Protein AF-A0A2S9FI54-F1 (afdb_monomer)

Sequence (80 aa):
MSIDSGQKVLREVVLEQLTTGENHAYRMWLPPLADPTPVNELVARDYDRRPLRIGLGIMDEPRRHRQEVWGVDIATAAGN

Solvent-accessible surface area (backbone atoms only — not comparable to full-atom values): 5518 Å² total; per-residue (Å²): 136,83,80,68,91,78,74,77,54,68,71,57,57,51,47,64,74,67,58,61,98,63,86,84,68,83,61,67,72,71,83,78,89,82,69,85,76,53,70,70,58,48,60,72,62,36,86,82,71,47,90,55,46,47,74,77,49,76,43,78,38,74,95,73,44,45,72,44,65,35,60,49,73,51,72,80,72,78,81,132

Secondary structure (DSSP, 8-state):
----TT---HHHHHHHHH--SS--S--SSPPP--SPPPHHHHHHH-TT--TTEEEEEEEEEGGGTEEEEEEEE-TT-S--

pLDDT: mean 86.74, std 13.49, range [37.03, 97.0]

Foldseek 3Di:
DDDPPPDDDPVVVVCVVPDDPDDPDDQLDDDDPPDWDDQVVLVVQPPVDDPQKDFDGWDDDNVVSDIGGDTDRCPPVPDD

Mean predicted aligned error: 8.39 Å

Structure (mmCIF, N/CA/C/O backbone):
data_AF-A0A2S9FI54-F1
#
_entry.id   AF-A0A2S9FI54-F1
#
loop_
_atom_site.group_PDB
_atom_site.id
_atom_site.type_symbol
_atom_site.label_atom_id
_atom_site.label_alt_id
_atom_site.label_comp_id
_atom_site.label_asym_id
_atom_site.label_entity_id
_atom_site.label_seq_id
_atom_site.pdbx_PDB_ins_code
_atom_site.Cartn_x
_atom_site.Cartn_y
_atom_site.Cartn_z
_atom_site.occupancy
_atom_site.B_iso_or_equiv
_atom_site.auth_seq_id
_atom_site.auth_comp_id
_atom_site.auth_asym_id
_atom_site.auth_atom_id
_atom_site.pdbx_PDB_model_num
ATOM 1 N N . MET A 1 1 ? -0.718 -0.147 45.754 1.00 37.03 1 MET A N 1
ATOM 2 C CA . MET A 1 1 ? -2.078 -0.312 45.204 1.00 37.03 1 MET A CA 1
ATOM 3 C C . MET A 1 1 ? -1.952 -1.313 44.067 1.00 37.03 1 MET A C 1
ATOM 5 O O . MET A 1 1 ? -1.411 -0.966 43.028 1.00 37.03 1 MET A O 1
ATOM 9 N N . SER A 1 2 ? -2.245 -2.585 44.347 1.00 47.25 2 SER A N 1
ATOM 10 C CA . SER A 1 2 ? -2.085 -3.682 43.384 1.00 47.25 2 SER A CA 1
ATOM 11 C C . SER A 1 2 ? -3.300 -3.684 42.468 1.00 47.25 2 SER A C 1
ATOM 13 O O . SER A 1 2 ? -4.422 -3.707 42.966 1.00 47.25 2 SER A O 1
ATOM 15 N N . ILE A 1 3 ? -3.083 -3.595 41.160 1.00 55.47 3 ILE A N 1
ATOM 16 C CA . ILE A 1 3 ? -4.159 -3.644 40.171 1.00 55.47 3 ILE A CA 1
ATOM 17 C C . ILE A 1 3 ? -4.567 -5.116 40.069 1.00 55.47 3 ILE A C 1
ATOM 19 O O . ILE A 1 3 ? -3.754 -5.950 39.676 1.00 55.47 3 ILE A O 1
ATOM 23 N N . ASP A 1 4 ? -5.775 -5.442 40.522 1.00 59.22 4 ASP A N 1
ATOM 24 C CA . ASP A 1 4 ? -6.359 -6.772 40.371 1.00 59.22 4 ASP A CA 1
ATOM 25 C C . ASP A 1 4 ? -6.506 -7.086 38.876 1.00 59.22 4 ASP A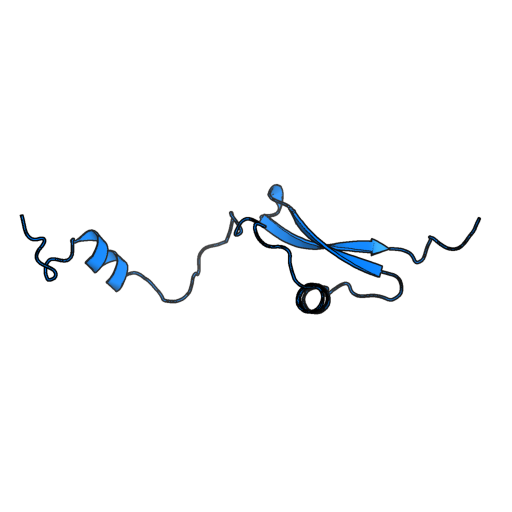 C 1
ATOM 27 O O . ASP A 1 4 ? -7.165 -6.359 38.133 1.00 59.22 4 ASP A O 1
ATOM 31 N N . SER A 1 5 ? -5.857 -8.156 38.421 1.00 62.81 5 SER A N 1
ATOM 32 C CA . SER A 1 5 ? -5.822 -8.572 37.016 1.00 62.81 5 SER A CA 1
ATOM 33 C C . SER A 1 5 ? -7.149 -9.162 36.517 1.00 62.81 5 SER A C 1
ATOM 35 O O . SER A 1 5 ? -7.251 -9.510 35.342 1.00 62.81 5 SER A O 1
ATOM 37 N N . GLY A 1 6 ? -8.155 -9.310 37.389 1.00 63.59 6 GLY A N 1
ATOM 38 C CA . GLY A 1 6 ? -9.455 -9.902 37.058 1.00 63.59 6 GLY A CA 1
ATOM 39 C C . GLY A 1 6 ? -10.541 -8.917 36.617 1.00 63.59 6 GLY A C 1
ATOM 40 O O . GLY A 1 6 ? -11.525 -9.332 36.001 1.00 63.59 6 GLY A O 1
ATOM 41 N N . GLN A 1 7 ? -10.402 -7.620 36.905 1.00 77.00 7 GLN A N 1
ATOM 42 C CA . GLN A 1 7 ? -11.496 -6.667 36.715 1.00 77.00 7 GLN A CA 1
ATOM 43 C C . GLN A 1 7 ? -11.406 -5.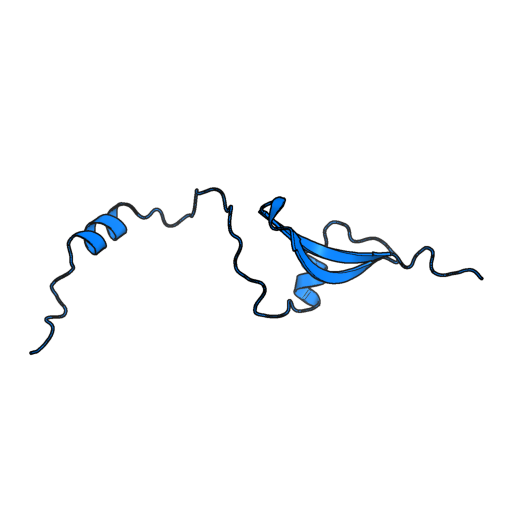964 35.348 1.00 77.00 7 GLN A C 1
ATOM 45 O O . GLN A 1 7 ? -10.819 -4.893 35.215 1.00 77.00 7 GLN A O 1
ATOM 50 N N . LYS A 1 8 ? -12.008 -6.569 34.314 1.00 83.56 8 LYS A N 1
ATOM 51 C CA . LYS A 1 8 ? -12.172 -5.926 32.996 1.00 83.56 8 LYS A CA 1
ATOM 52 C C . LYS A 1 8 ? -13.146 -4.750 33.100 1.00 83.56 8 LYS A C 1
ATOM 54 O O . LYS A 1 8 ? -14.242 -4.880 33.647 1.00 83.56 8 LYS A O 1
ATOM 59 N N . VAL A 1 9 ? -12.782 -3.604 32.533 1.00 93.44 9 VAL A N 1
ATOM 60 C CA . VAL A 1 9 ? -13.705 -2.463 32.419 1.00 93.44 9 VAL A CA 1
ATOM 61 C C . VAL A 1 9 ? -14.799 -2.770 31.394 1.00 93.44 9 VAL A C 1
ATOM 63 O O . VAL A 1 9 ? -14.537 -3.396 30.370 1.00 93.44 9 VAL A O 1
ATOM 66 N N . LEU A 1 10 ? -16.024 -2.280 31.631 1.00 92.25 10 LEU A N 1
ATOM 67 C CA . LEU A 1 10 ? -17.196 -2.545 30.777 1.00 92.25 10 LEU A CA 1
ATOM 68 C C . LEU A 1 10 ? -16.916 -2.310 29.283 1.00 92.25 10 LEU A C 1
ATOM 70 O O . LEU A 1 10 ? -17.341 -3.100 28.446 1.00 92.25 10 LEU A O 1
ATOM 74 N N . ARG A 1 11 ? -16.146 -1.264 28.950 1.00 92.69 11 ARG A N 1
ATOM 75 C CA . ARG A 1 11 ? -15.743 -0.950 27.570 1.00 92.69 11 ARG A CA 1
ATOM 76 C C . ARG A 1 11 ? -15.012 -2.110 26.880 1.00 92.69 11 ARG A C 1
ATOM 78 O O . ARG A 1 11 ? -15.234 -2.341 25.702 1.00 92.69 11 ARG A O 1
ATOM 85 N N . GLU A 1 12 ? -14.147 -2.825 27.598 1.00 92.25 12 GLU A N 1
ATOM 86 C CA . GLU A 1 12 ? -13.327 -3.908 27.044 1.00 92.25 12 GLU A CA 1
ATOM 87 C C . GLU A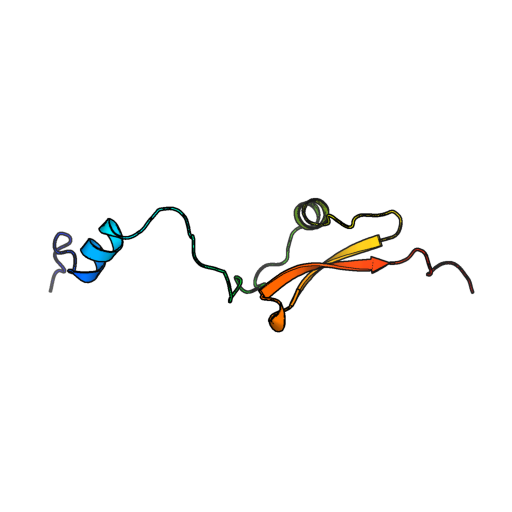 1 12 ? -14.192 -5.135 26.786 1.00 92.25 12 GLU A C 1
ATOM 89 O O . GLU A 1 12 ? -14.109 -5.719 25.713 1.00 92.25 12 GLU A O 1
ATOM 94 N N . VAL A 1 13 ? -15.091 -5.454 27.723 1.00 93.19 13 VAL A N 1
ATOM 95 C CA . VAL A 1 13 ? -16.057 -6.551 27.572 1.00 93.19 13 VAL A CA 1
ATOM 96 C C . VAL A 1 13 ? -16.989 -6.303 26.386 1.00 93.19 13 VAL A C 1
ATOM 98 O O . VAL A 1 13 ? -17.219 -7.199 25.579 1.00 93.19 13 VAL A O 1
ATOM 101 N N . VAL A 1 14 ? -17.506 -5.080 26.248 1.00 93.81 14 VAL A N 1
ATOM 102 C CA . VAL A 1 14 ? -18.392 -4.716 25.134 1.00 93.81 14 VAL A CA 1
ATOM 103 C C . VAL A 1 14 ? -17.646 -4.762 23.798 1.00 93.81 14 VAL A C 1
ATOM 105 O O . VAL A 1 14 ? -18.172 -5.308 22.831 1.00 93.81 14 VAL A O 1
ATOM 108 N N . LEU A 1 15 ? -16.416 -4.239 23.729 1.00 91.81 15 LEU A N 1
ATOM 109 C CA . LEU A 1 15 ? -15.603 -4.313 22.512 1.00 91.81 15 LEU A CA 1
ATOM 110 C C . LEU A 1 15 ? -15.282 -5.762 22.132 1.00 91.81 15 LEU A C 1
ATOM 112 O O . LEU A 1 15 ? -15.385 -6.103 20.960 1.00 91.81 15 LEU A O 1
ATOM 116 N N . GLU A 1 16 ? -14.952 -6.625 23.092 1.00 90.88 16 GLU A N 1
ATOM 117 C CA . GLU A 1 16 ? -14.683 -8.049 22.855 1.00 90.88 16 GLU A CA 1
ATOM 118 C C . GLU A 1 16 ? -15.902 -8.776 22.264 1.00 90.88 16 GLU A C 1
ATOM 120 O O . GLU A 1 16 ? -15.753 -9.584 21.354 1.00 90.88 16 GLU A O 1
ATOM 125 N N . GLN A 1 17 ? -17.113 -8.444 22.720 1.00 91.75 17 GLN A N 1
ATOM 126 C CA . GLN A 1 17 ? -18.353 -9.039 22.208 1.00 91.75 17 GLN A CA 1
ATOM 127 C C . GLN A 1 17 ? -18.763 -8.513 20.826 1.00 91.75 17 GLN A C 1
ATOM 129 O O . GLN A 1 17 ? -19.370 -9.247 20.050 1.00 91.75 17 GLN A O 1
ATOM 134 N N . LEU A 1 18 ? -18.476 -7.241 20.531 1.00 90.81 18 LEU A N 1
ATOM 135 C CA . LEU A 1 18 ? -18.891 -6.586 19.285 1.00 90.81 18 LEU A CA 1
ATOM 136 C C . LEU A 1 18 ? -17.838 -6.654 18.173 1.00 90.81 18 LEU A C 1
ATOM 138 O O . LEU A 1 18 ? -18.170 -6.420 17.011 1.00 90.81 18 LEU A O 1
ATOM 142 N N . THR A 1 19 ? -16.576 -6.937 18.501 1.00 88.50 19 THR A N 1
ATOM 143 C CA . THR A 1 19 ? -15.510 -7.017 17.500 1.00 88.50 19 THR A CA 1
ATOM 144 C C . THR A 1 19 ? -15.726 -8.240 16.622 1.00 88.50 19 THR A C 1
ATOM 146 O O . THR A 1 19 ? -15.594 -9.381 17.056 1.00 88.50 19 THR A O 1
ATOM 149 N N . THR A 1 20 ? -15.999 -8.005 15.346 1.00 79.69 20 THR A N 1
ATOM 150 C CA . THR A 1 20 ? -15.874 -9.032 14.318 1.00 79.69 20 THR A CA 1
ATOM 151 C C . THR A 1 20 ? -14.402 -9.118 13.926 1.00 79.69 20 THR A C 1
ATOM 153 O O . THR A 1 20 ? -13.792 -8.088 13.651 1.00 79.69 20 THR A O 1
ATOM 156 N N . GLY A 1 21 ? -13.809 -10.314 13.885 1.00 79.88 21 GLY A N 1
ATOM 157 C CA . GLY A 1 21 ? -12.384 -10.498 13.549 1.00 79.88 21 GLY A CA 1
ATOM 158 C C . GLY A 1 21 ? -11.957 -9.945 12.178 1.00 79.88 21 GLY A C 1
ATOM 159 O O . GLY A 1 21 ? -10.766 -9.853 11.893 1.00 79.88 21 GLY A O 1
ATOM 160 N N . GLU A 1 22 ? -12.915 -9.538 11.345 1.00 82.12 22 GLU A N 1
ATOM 161 C CA . GLU A 1 22 ? -12.691 -8.894 10.058 1.00 82.12 22 GLU A CA 1
ATOM 162 C C . GLU A 1 22 ? -13.083 -7.414 10.088 1.00 82.12 22 GLU A C 1
ATOM 164 O O . GLU A 1 22 ? -14.137 -7.017 10.601 1.00 82.12 22 GLU A O 1
ATOM 169 N N . ASN A 1 23 ? -12.236 -6.588 9.473 1.00 76.94 23 ASN A N 1
ATOM 170 C CA . ASN A 1 23 ? -12.485 -5.164 9.318 1.00 76.94 23 ASN A CA 1
ATOM 171 C C . ASN A 1 23 ? -13.354 -4.912 8.076 1.00 76.94 23 ASN A C 1
ATOM 173 O O . ASN A 1 23 ? -12.851 -4.892 6.954 1.00 76.94 23 ASN A O 1
ATOM 177 N N . HIS A 1 24 ? -14.647 -4.699 8.306 1.00 81.31 24 HIS A N 1
ATOM 178 C CA . HIS A 1 24 ? -15.640 -4.398 7.271 1.00 81.31 24 HIS A CA 1
ATOM 179 C C . HIS A 1 24 ? -15.735 -2.901 6.933 1.00 81.31 24 HIS A C 1
ATOM 181 O O . HIS A 1 24 ? -16.468 -2.514 6.022 1.00 81.31 24 HIS A O 1
ATOM 187 N N . ALA A 1 25 ? -15.037 -2.035 7.673 1.00 88.69 25 ALA A N 1
ATOM 188 C CA . ALA A 1 25 ? -15.115 -0.599 7.461 1.00 88.69 25 ALA A CA 1
ATOM 189 C C . ALA A 1 25 ? -14.306 -0.177 6.227 1.00 88.69 25 ALA A C 1
ATOM 191 O O . ALA A 1 25 ? -13.184 -0.637 5.996 1.00 88.69 25 ALA A O 1
ATOM 192 N N . TYR A 1 26 ? -14.859 0.759 5.453 1.00 92.25 26 TYR A N 1
ATOM 193 C CA . TYR A 1 26 ? -14.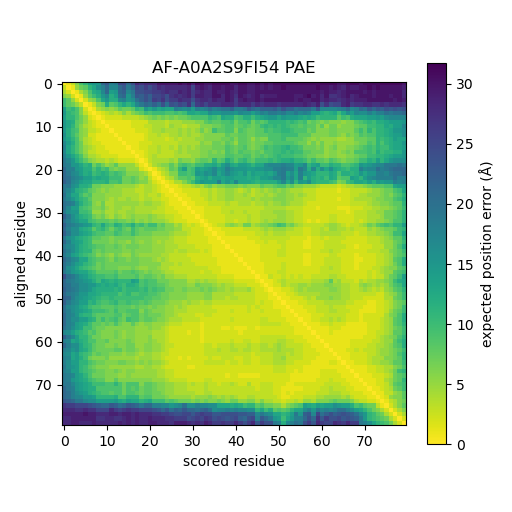125 1.390 4.362 1.00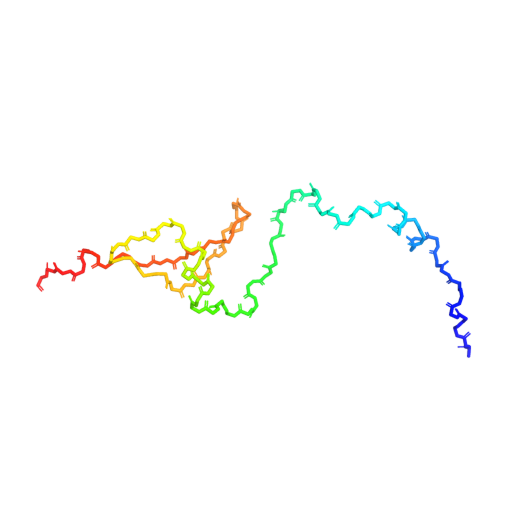 92.25 26 TYR A CA 1
ATOM 194 C C . TYR A 1 26 ? -12.892 2.129 4.905 1.00 92.25 26 TYR A C 1
ATOM 196 O O . TYR A 1 26 ? -12.990 2.954 5.818 1.00 92.25 26 TYR A O 1
ATOM 204 N N . ARG A 1 27 ? -11.720 1.847 4.328 1.00 90.75 27 ARG A N 1
ATOM 205 C CA . ARG A 1 27 ? -10.445 2.425 4.769 1.00 90.75 27 ARG A CA 1
ATOM 206 C C . ARG A 1 27 ? -10.224 3.791 4.130 1.00 90.75 27 ARG A C 1
ATOM 208 O O . ARG A 1 27 ? -9.620 3.888 3.071 1.00 90.75 27 ARG A O 1
ATOM 215 N N . MET A 1 28 ? -10.692 4.842 4.801 1.00 93.38 28 MET A N 1
ATOM 216 C CA . MET A 1 28 ? -10.371 6.229 4.422 1.00 93.38 28 MET A CA 1
ATOM 217 C C . MET A 1 28 ? -8.899 6.561 4.685 1.00 93.38 28 MET A C 1
ATOM 219 O O . MET A 1 28 ? -8.262 7.258 3.905 1.00 93.38 28 MET A O 1
ATOM 223 N N . TRP A 1 29 ? -8.356 6.028 5.779 1.00 92.25 29 TRP A N 1
ATOM 224 C CA . TRP A 1 29 ? -6.970 6.226 6.179 1.00 92.25 29 TRP A CA 1
ATOM 225 C C . TRP A 1 29 ? -6.228 4.905 6.062 1.00 92.25 29 TRP A C 1
ATOM 227 O O . TRP A 1 29 ? -6.567 3.926 6.732 1.00 92.25 29 TRP A O 1
ATOM 237 N N . LEU A 1 30 ? -5.234 4.876 5.181 1.00 94.00 30 LEU A N 1
ATOM 238 C CA . LEU A 1 30 ? -4.329 3.745 5.060 1.00 94.00 30 LEU A CA 1
ATOM 239 C C . LEU A 1 30 ? -3.187 3.875 6.074 1.00 94.00 30 LEU A C 1
ATOM 241 O O . LEU A 1 30 ? -2.874 4.991 6.501 1.00 94.00 30 LEU A O 1
ATOM 245 N N . PRO A 1 31 ? -2.567 2.753 6.484 1.00 93.38 31 PRO A N 1
ATOM 246 C CA . PRO A 1 31 ? -1.373 2.801 7.314 1.00 93.38 31 PRO A CA 1
ATOM 247 C C . PRO A 1 31 ? -0.310 3.705 6.673 1.00 93.38 31 PRO A C 1
ATOM 249 O O . PRO A 1 31 ? -0.119 3.640 5.456 1.00 93.38 31 PRO A O 1
ATOM 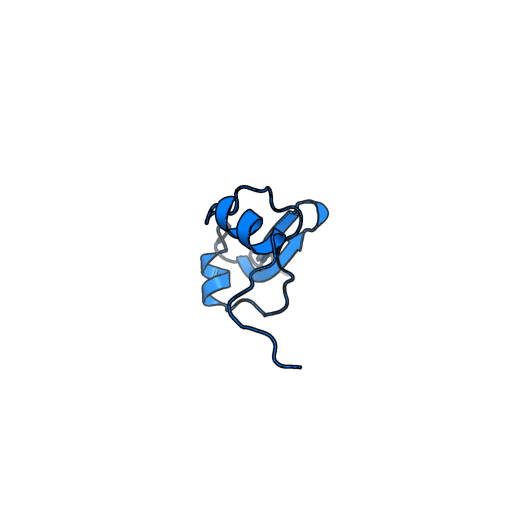252 N N . PRO A 1 32 ? 0.375 4.556 7.452 1.00 93.56 32 PRO A N 1
ATOM 253 C CA . PRO A 1 32 ? 1.419 5.411 6.909 1.00 93.56 32 PRO A CA 1
ATOM 254 C C . PRO A 1 32 ? 2.560 4.563 6.335 1.00 93.56 32 PRO A C 1
ATOM 256 O O . PRO A 1 32 ? 2.914 3.523 6.892 1.00 93.56 32 PRO A O 1
ATOM 259 N N . LEU A 1 33 ? 3.161 5.033 5.241 1.00 93.62 33 LEU A N 1
ATOM 260 C CA . LEU A 1 33 ? 4.331 4.409 4.618 1.00 93.62 33 LEU A CA 1
ATOM 261 C C . LEU A 1 33 ? 5.594 4.699 5.449 1.00 93.62 33 LEU A C 1
ATOM 263 O O . LEU A 1 33 ? 6.415 5.532 5.074 1.00 93.62 33 LEU A O 1
ATOM 267 N N . ALA A 1 34 ? 5.705 4.065 6.617 1.00 92.19 34 ALA A N 1
ATOM 268 C CA . ALA A 1 34 ? 6.838 4.230 7.530 1.00 92.19 34 ALA A CA 1
ATOM 269 C C . ALA A 1 34 ? 8.040 3.359 7.134 1.00 92.19 34 ALA A C 1
ATOM 271 O O . ALA A 1 34 ? 9.181 3.810 7.218 1.00 92.19 34 ALA A O 1
ATOM 272 N N . ASP A 1 35 ? 7.769 2.140 6.660 1.00 93.88 35 ASP A N 1
ATOM 273 C CA . ASP A 1 35 ? 8.787 1.172 6.269 1.00 93.88 35 ASP A CA 1
ATOM 274 C C . ASP A 1 35 ? 8.845 1.030 4.739 1.00 93.88 35 ASP A C 1
ATOM 276 O O . ASP A 1 35 ? 7.803 0.880 4.085 1.00 93.88 35 ASP A O 1
ATOM 280 N N . PRO A 1 36 ? 10.043 1.065 4.130 1.00 93.31 36 PRO A N 1
ATOM 281 C CA . PRO A 1 36 ? 10.181 0.902 2.691 1.00 93.31 36 PRO A CA 1
ATOM 282 C C . PRO A 1 36 ? 9.756 -0.506 2.256 1.00 93.31 36 PRO A C 1
ATOM 284 O O . PRO A 1 36 ? 10.115 -1.507 2.872 1.00 93.31 36 PRO A O 1
ATOM 287 N N . THR A 1 37 ? 9.008 -0.586 1.153 1.00 94.75 37 THR A N 1
ATOM 288 C CA . THR A 1 37 ? 8.541 -1.866 0.604 1.00 94.75 37 THR A CA 1
ATOM 289 C C . THR A 1 37 ? 9.691 -2.616 -0.084 1.00 94.75 37 THR A C 1
ATOM 291 O O . THR A 1 37 ? 10.318 -2.052 -0.985 1.00 94.75 37 THR A O 1
ATOM 294 N N . PRO A 1 38 ? 9.967 -3.882 0.280 1.00 96.12 38 PRO A N 1
ATOM 295 C CA . PRO A 1 38 ? 10.972 -4.703 -0.389 1.00 96.12 38 PRO A CA 1
ATOM 296 C C . PRO A 1 38 ? 10.683 -4.892 -1.883 1.00 96.12 38 PRO A C 1
ATOM 298 O O . PRO A 1 38 ? 9.530 -4.980 -2.303 1.00 96.12 38 PRO A O 1
ATOM 301 N N . VAL A 1 39 ? 11.732 -5.025 -2.701 1.00 94.94 39 VAL A N 1
ATOM 302 C CA . VAL A 1 39 ? 11.600 -5.116 -4.170 1.00 94.94 39 VAL A CA 1
ATOM 303 C C . VAL A 1 39 ? 10.736 -6.303 -4.609 1.00 94.94 39 VAL A C 1
ATOM 305 O O . VAL A 1 39 ? 9.936 -6.170 -5.530 1.00 94.94 39 VAL A O 1
ATOM 308 N N . ASN A 1 40 ? 10.849 -7.459 -3.953 1.00 95.56 40 ASN A N 1
ATOM 309 C CA . ASN A 1 40 ? 10.023 -8.631 -4.261 1.00 95.56 40 ASN A CA 1
ATOM 310 C C . ASN A 1 40 ? 8.528 -8.360 -4.032 1.00 95.56 40 ASN A C 1
ATOM 312 O O . ASN A 1 40 ? 7.703 -8.768 -4.847 1.00 95.56 40 ASN A O 1
ATOM 316 N N . GLU A 1 41 ? 8.178 -7.648 -2.959 1.00 95.44 41 GLU A N 1
ATOM 317 C CA . GLU A 1 41 ? 6.796 -7.246 -2.689 1.00 95.44 41 GLU A CA 1
ATOM 318 C C . GLU A 1 41 ? 6.325 -6.166 -3.657 1.00 95.44 41 GLU A C 1
ATOM 320 O O . GLU A 1 41 ? 5.194 -6.222 -4.134 1.00 95.44 41 GLU A O 1
ATOM 325 N N . LEU A 1 42 ? 7.197 -5.212 -3.987 1.00 94.31 42 LEU A N 1
ATOM 326 C CA . LEU A 1 42 ? 6.906 -4.161 -4.952 1.00 94.31 42 LEU A CA 1
ATOM 327 C C . LEU A 1 42 ? 6.559 -4.753 -6.324 1.00 94.31 42 LEU A C 1
ATOM 329 O O . LEU A 1 42 ? 5.546 -4.391 -6.913 1.00 94.31 42 LEU A O 1
ATOM 333 N N . VAL A 1 43 ? 7.352 -5.722 -6.791 1.00 93.38 43 VAL A N 1
ATOM 334 C CA . VAL A 1 43 ? 7.109 -6.446 -8.048 1.00 93.38 43 VAL A CA 1
ATOM 335 C C . VAL A 1 43 ? 5.832 -7.283 -7.978 1.00 93.38 43 VAL A C 1
ATOM 337 O O . VAL A 1 43 ? 5.094 -7.334 -8.957 1.00 93.38 43 VAL A O 1
ATOM 340 N N . ALA A 1 44 ? 5.551 -7.932 -6.844 1.00 94.12 44 ALA A N 1
ATOM 341 C CA . ALA A 1 44 ? 4.332 -8.723 -6.673 1.00 94.12 44 ALA A CA 1
ATOM 342 C C . ALA A 1 44 ? 3.056 -7.861 -6.655 1.00 94.12 44 ALA A C 1
ATOM 344 O O . ALA A 1 44 ? 1.993 -8.336 -7.047 1.00 94.12 44 ALA A O 1
ATOM 345 N N . ARG A 1 45 ? 3.154 -6.604 -6.201 1.00 93.62 45 ARG A N 1
ATOM 346 C CA . ARG A 1 45 ? 2.042 -5.642 -6.143 1.00 93.62 45 ARG A CA 1
ATOM 347 C C . ARG A 1 45 ? 1.857 -4.827 -7.429 1.00 93.62 45 ARG A C 1
ATOM 349 O O . ARG A 1 45 ? 0.843 -4.141 -7.551 1.00 93.62 45 ARG A O 1
ATOM 356 N N . ASP A 1 46 ? 2.805 -4.869 -8.365 1.00 93.19 46 ASP A N 1
ATOM 357 C CA . ASP A 1 46 ? 2.730 -4.126 -9.627 1.00 93.19 46 ASP A CA 1
ATOM 358 C C . ASP A 1 46 ? 1.876 -4.875 -10.660 1.00 93.19 46 ASP A C 1
ATOM 360 O O . ASP A 1 46 ? 2.378 -5.624 -11.500 1.00 93.19 46 ASP A O 1
ATOM 364 N N . TYR A 1 47 ? 0.559 -4.679 -10.593 1.00 88.25 47 TYR A N 1
ATOM 365 C CA . TYR A 1 47 ? -0.383 -5.269 -11.551 1.00 88.25 47 TYR A CA 1
ATOM 366 C C . TYR A 1 47 ? -0.284 -4.656 -12.957 1.00 88.25 47 TYR A C 1
ATOM 368 O O . TYR A 1 47 ? -0.688 -5.295 -13.925 1.00 88.25 47 TYR A O 1
ATOM 376 N N . ASP A 1 48 ? 0.306 -3.462 -13.080 1.00 86.06 48 ASP A N 1
ATOM 377 C CA . ASP A 1 48 ? 0.522 -2.761 -14.353 1.00 86.06 48 ASP A CA 1
ATOM 378 C C . ASP A 1 48 ? 1.901 -3.064 -14.961 1.00 86.06 48 ASP A C 1
ATOM 380 O O . ASP A 1 48 ? 2.385 -2.344 -15.850 1.00 86.06 48 ASP A O 1
ATOM 384 N N . ARG A 1 49 ? 2.558 -4.126 -14.477 1.00 86.19 49 ARG A N 1
ATOM 385 C CA . ARG A 1 49 ? 3.879 -4.538 -14.938 1.00 86.19 49 ARG A CA 1
ATOM 386 C C . ARG A 1 49 ? 3.860 -4.790 -16.441 1.00 86.19 49 ARG A C 1
ATOM 388 O O . ARG A 1 49 ? 3.155 -5.654 -16.957 1.00 86.19 49 ARG A O 1
ATOM 395 N N . ARG A 1 50 ? 4.731 -4.072 -17.139 1.00 90.69 50 ARG A N 1
ATOM 396 C CA . ARG A 1 50 ? 4.954 -4.194 -18.580 1.00 90.69 50 ARG A CA 1
ATOM 397 C C . ARG A 1 50 ? 6.441 -4.030 -18.892 1.00 90.69 50 ARG A C 1
ATOM 399 O O . ARG A 1 50 ? 7.171 -3.488 -18.057 1.00 90.69 50 ARG A O 1
ATOM 406 N N . PRO A 1 51 ? 6.921 -4.503 -20.057 1.00 91.56 51 PRO A N 1
ATOM 407 C CA . PRO A 1 51 ? 8.302 -4.282 -20.469 1.00 91.56 51 PRO A CA 1
ATOM 408 C C . PRO A 1 51 ? 8.674 -2.803 -20.368 1.00 91.56 51 PRO A C 1
ATOM 410 O O . PRO A 1 51 ? 7.862 -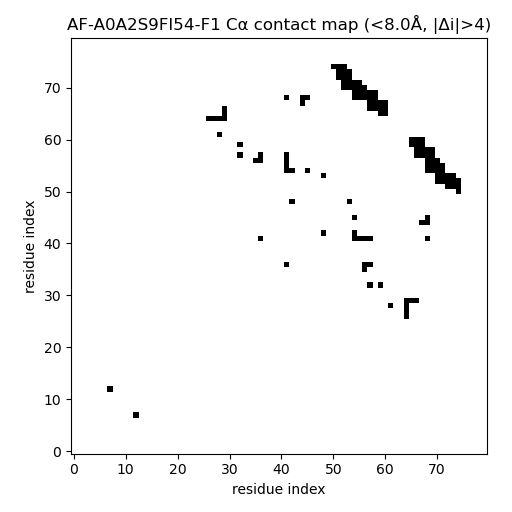1.944 -20.702 1.00 91.56 51 PRO A O 1
ATOM 413 N N . LEU A 1 52 ? 9.897 -2.522 -19.908 1.00 91.19 52 LEU A N 1
ATOM 414 C CA . LEU A 1 52 ? 10.432 -1.161 -19.798 1.00 91.19 52 LEU A CA 1
ATOM 415 C C . LEU A 1 52 ? 9.636 -0.228 -18.861 1.00 91.19 52 LEU A C 1
ATOM 417 O O . LEU A 1 52 ? 9.848 0.976 -18.886 1.00 91.19 52 LEU A O 1
ATOM 421 N N . ARG A 1 53 ? 8.781 -0.755 -17.976 1.00 91.06 53 ARG A N 1
ATOM 422 C CA . ARG A 1 53 ? 8.266 -0.028 -16.806 1.00 91.06 53 ARG A CA 1
ATOM 423 C C . ARG A 1 53 ? 8.909 -0.588 -15.544 1.00 91.06 53 ARG A C 1
ATOM 425 O O . ARG A 1 53 ? 8.905 -1.799 -15.334 1.00 91.06 53 ARG A O 1
ATOM 432 N N . ILE A 1 54 ? 9.448 0.289 -14.703 1.00 91.38 54 ILE A N 1
ATOM 433 C CA . ILE A 1 54 ? 10.137 -0.085 -13.465 1.00 91.38 54 ILE A CA 1
ATOM 434 C C . ILE A 1 54 ? 9.406 0.550 -12.283 1.00 91.38 54 ILE A C 1
ATOM 436 O O . ILE A 1 54 ? 9.386 1.774 -12.160 1.00 91.38 54 ILE A O 1
ATOM 440 N N . GLY A 1 55 ? 8.818 -0.277 -11.414 1.00 93.12 55 GLY A N 1
ATOM 441 C CA . GLY A 1 55 ? 8.309 0.154 -10.111 1.00 93.12 55 GLY A CA 1
ATOM 442 C C . GLY A 1 55 ? 9.455 0.601 -9.200 1.00 93.12 55 GLY A C 1
ATOM 443 O O . GLY A 1 55 ? 10.434 -0.124 -9.039 1.00 93.12 55 GLY A O 1
ATOM 444 N N . LEU A 1 56 ? 9.338 1.793 -8.615 1.00 93.25 56 LEU A N 1
ATOM 445 C CA . LEU A 1 56 ? 10.347 2.415 -7.750 1.00 93.25 56 LEU A CA 1
ATOM 446 C C . LEU A 1 56 ? 9.958 2.399 -6.268 1.00 93.25 56 LEU A C 1
ATOM 448 O O . LEU A 1 56 ? 10.829 2.414 -5.404 1.00 93.25 56 LEU A O 1
ATOM 452 N N . GLY A 1 57 ? 8.661 2.371 -5.965 1.00 95.56 57 GLY A N 1
ATOM 453 C CA . GLY A 1 57 ? 8.163 2.357 -4.595 1.00 95.56 57 GLY A CA 1
ATOM 454 C C . GLY A 1 57 ? 6.644 2.414 -4.540 1.00 95.56 57 GLY A C 1
ATOM 455 O O . GLY A 1 57 ? 5.971 2.266 -5.559 1.00 95.56 57 GLY A O 1
ATOM 456 N N . ILE A 1 58 ? 6.104 2.638 -3.346 1.00 97.00 58 ILE A N 1
ATOM 457 C CA . ILE A 1 58 ? 4.672 2.859 -3.145 1.00 97.00 58 ILE A CA 1
ATOM 458 C C . ILE A 1 58 ? 4.421 4.362 -3.034 1.00 97.00 58 ILE A C 1
ATOM 460 O O . ILE A 1 58 ? 5.062 5.039 -2.232 1.00 97.00 58 ILE A O 1
ATOM 464 N N . MET A 1 59 ? 3.498 4.882 -3.838 1.00 95.75 59 MET A N 1
ATOM 465 C CA . MET A 1 59 ? 2.999 6.248 -3.729 1.00 95.75 59 MET A CA 1
ATOM 466 C C . MET A 1 59 ? 1.674 6.237 -2.983 1.00 95.75 59 MET A C 1
ATOM 468 O O . MET A 1 59 ? 0.772 5.465 -3.308 1.00 95.75 59 MET A O 1
ATOM 472 N N . ASP A 1 60 ? 1.574 7.102 -1.981 1.00 95.88 60 ASP A N 1
ATOM 473 C CA . ASP A 1 60 ? 0.326 7.374 -1.283 1.00 95.88 60 ASP A CA 1
ATOM 474 C C . ASP A 1 60 ? -0.465 8.447 -2.036 1.00 95.88 60 ASP A C 1
ATOM 476 O O . ASP A 1 60 ? 0.056 9.522 -2.345 1.00 95.88 60 ASP A O 1
ATOM 480 N N . GLU A 1 61 ? -1.735 8.166 -2.322 1.00 95.62 61 G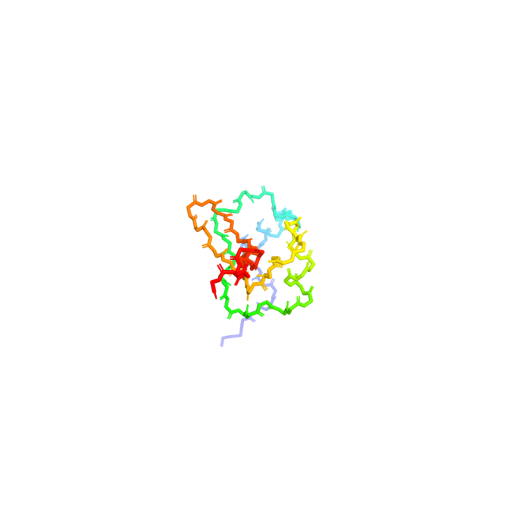LU A N 1
ATOM 481 C CA . GLU A 1 61 ? -2.686 9.089 -2.937 1.00 95.62 61 GLU A CA 1
ATOM 482 C C . GLU A 1 61 ? -3.834 9.366 -1.946 1.00 95.62 61 GLU A C 1
ATOM 484 O O . GLU A 1 61 ? -4.932 8.813 -2.094 1.00 95.62 61 GLU A O 1
ATOM 489 N N . PRO A 1 62 ? -3.640 10.254 -0.941 1.00 94.38 62 PRO A N 1
ATOM 490 C CA . PRO A 1 62 ? -4.590 10.426 0.161 1.00 94.38 62 PRO A CA 1
ATOM 491 C C . PRO A 1 62 ? -6.002 10.793 -0.294 1.00 94.38 62 PRO A C 1
ATOM 493 O O . PRO A 1 62 ? -6.980 10.304 0.255 1.00 94.38 62 PRO A O 1
ATOM 496 N N . ARG A 1 63 ? -6.131 11.604 -1.353 1.00 94.69 63 ARG A N 1
ATOM 497 C CA . ARG A 1 63 ? -7.440 12.005 -1.906 1.00 94.69 63 ARG A CA 1
ATOM 498 C C . ARG A 1 63 ? -8.233 10.847 -2.511 1.00 94.69 63 ARG A C 1
ATOM 500 O O . ARG A 1 63 ? -9.436 10.978 -2.707 1.00 94.69 63 ARG A O 1
ATOM 507 N N . ARG A 1 64 ? -7.557 9.752 -2.858 1.00 95.44 64 ARG A N 1
ATOM 508 C CA . ARG A 1 64 ? -8.159 8.539 -3.426 1.00 95.44 64 ARG A CA 1
ATOM 509 C C . ARG A 1 64 ? -8.186 7.387 -2.424 1.00 95.44 64 ARG A C 1
ATOM 511 O O . ARG A 1 64 ? -8.657 6.312 -2.782 1.00 95.44 64 ARG A O 1
ATOM 518 N N . HIS A 1 65 ? -7.693 7.610 -1.201 1.00 96.25 65 HIS A N 1
ATOM 519 C CA . HIS A 1 65 ? -7.559 6.602 -0.150 1.00 96.25 65 HIS A CA 1
ATOM 520 C C . HIS A 1 65 ? -6.858 5.328 -0.655 1.00 96.25 65 HIS A C 1
ATOM 522 O O . HIS A 1 65 ? -7.296 4.209 -0.382 1.00 96.25 65 HIS A O 1
ATOM 528 N N . ARG A 1 66 ? -5.796 5.494 -1.458 1.00 95.06 66 ARG A N 1
ATOM 529 C CA . ARG A 1 66 ? -5.086 4.381 -2.099 1.00 95.06 66 ARG A CA 1
ATOM 530 C C . ARG A 1 66 ? -3.574 4.573 -2.038 1.00 95.06 66 ARG A C 1
ATOM 532 O O . ARG A 1 66 ? -3.080 5.682 -2.187 1.00 95.06 66 ARG A O 1
ATOM 539 N N . GLN A 1 67 ? -2.868 3.464 -1.847 1.00 95.94 67 GLN A N 1
ATOM 540 C CA . GLN A 1 67 ? -1.416 3.359 -1.937 1.00 95.94 67 GLN A CA 1
ATOM 541 C C . GLN A 1 67 ? -1.083 2.364 -3.051 1.00 95.94 67 GLN A C 1
ATOM 543 O O . GLN A 1 67 ? -1.523 1.213 -2.994 1.00 95.94 67 GLN A O 1
ATOM 548 N N . GLU A 1 68 ? -0.356 2.799 -4.080 1.00 95.44 68 GLU A N 1
ATOM 549 C CA . GLU A 1 68 ? -0.088 2.006 -5.292 1.00 95.44 68 GLU A CA 1
ATOM 550 C C . GLU A 1 68 ? 1.387 1.993 -5.669 1.00 95.44 68 GLU A C 1
ATOM 552 O O . GLU A 1 68 ? 2.150 2.871 -5.271 1.00 95.44 68 GLU A O 1
ATOM 557 N N . VAL A 1 69 ? 1.784 1.013 -6.483 1.00 96.38 69 VAL A N 1
ATOM 558 C CA . VAL A 1 69 ? 3.128 0.990 -7.059 1.00 96.38 69 VAL A CA 1
ATOM 559 C C . VAL A 1 69 ? 3.300 2.183 -7.994 1.00 96.38 69 VAL A C 1
ATOM 561 O O . VAL A 1 69 ? 2.636 2.303 -9.024 1.00 96.38 69 VAL A O 1
ATOM 564 N N . TRP A 1 70 ? 4.242 3.052 -7.652 1.00 94.50 70 TRP A N 1
ATOM 565 C CA . TRP A 1 70 ? 4.706 4.116 -8.520 1.00 94.50 70 TRP A CA 1
ATOM 566 C C . TRP A 1 70 ? 5.958 3.670 -9.254 1.00 94.50 70 TRP A C 1
ATOM 568 O O . TRP A 1 70 ? 6.854 3.049 -8.681 1.00 94.50 70 TRP A O 1
ATOM 578 N N . GLY A 1 71 ? 6.019 3.985 -10.538 1.00 92.00 71 GLY A N 1
ATOM 579 C CA . GLY A 1 71 ? 7.091 3.537 -11.401 1.00 92.00 71 GLY A CA 1
ATOM 580 C C . GLY A 1 71 ? 7.267 4.439 -12.601 1.00 92.00 71 GLY A C 1
ATOM 581 O O . GLY A 1 71 ? 6.383 5.222 -12.956 1.00 92.00 71 GLY A O 1
ATOM 582 N N . VAL A 1 72 ? 8.419 4.289 -13.232 1.00 91.25 72 VAL A N 1
ATOM 583 C CA . VAL A 1 72 ? 8.824 5.048 -14.411 1.00 91.25 72 VAL A CA 1
ATOM 584 C C . VAL A 1 72 ? 8.713 4.180 -15.653 1.00 91.25 72 VAL A C 1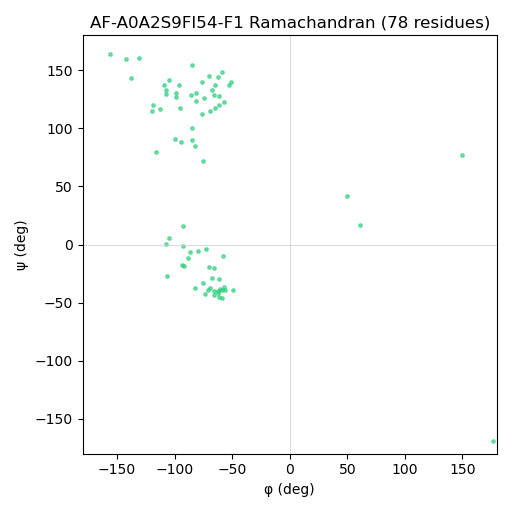
ATOM 586 O O . VAL A 1 72 ? 9.009 2.986 -15.615 1.00 91.25 72 VAL A O 1
ATOM 589 N N . ASP A 1 73 ? 8.264 4.782 -16.749 1.00 90.75 73 ASP A N 1
ATOM 590 C CA . ASP A 1 73 ? 8.277 4.167 -18.072 1.00 90.75 73 ASP A CA 1
ATOM 591 C C . ASP A 1 73 ? 9.543 4.626 -18.805 1.00 90.75 73 ASP A C 1
ATOM 593 O O . ASP A 1 73 ? 9.752 5.821 -19.008 1.00 90.75 73 ASP A O 1
ATOM 597 N N . ILE A 1 74 ? 10.416 3.679 -19.139 1.00 90.69 74 ILE A N 1
ATOM 598 C CA . ILE A 1 74 ? 11.681 3.909 -19.840 1.00 90.69 74 ILE A CA 1
ATOM 599 C C . ILE A 1 74 ? 11.606 3.480 -21.310 1.00 90.69 74 ILE A C 1
ATOM 601 O O . ILE A 1 74 ? 12.612 3.556 -22.012 1.00 90.69 74 ILE A O 1
ATOM 605 N N . ALA A 1 75 ? 10.432 3.075 -21.812 1.00 86.44 75 ALA A N 1
ATOM 606 C CA . ALA A 1 75 ? 10.262 2.712 -23.219 1.00 86.44 75 ALA A CA 1
ATOM 607 C C . ALA A 1 75 ? 10.557 3.884 -24.167 1.00 86.44 75 ALA A C 1
ATOM 609 O O . ALA A 1 75 ? 11.035 3.679 -25.279 1.00 86.44 75 ALA A O 1
ATOM 610 N N . THR A 1 76 ? 10.320 5.117 -23.714 1.00 74.38 76 THR A N 1
ATOM 611 C CA . THR A 1 76 ? 10.577 6.345 -24.479 1.00 74.38 76 THR A CA 1
ATOM 612 C C . THR A 1 76 ? 11.961 6.943 -24.222 1.00 74.38 76 THR A C 1
ATOM 614 O O . THR A 1 76 ? 12.289 7.971 -24.804 1.00 74.38 76 THR A O 1
ATOM 617 N N . ALA A 1 77 ? 12.776 6.342 -23.347 1.00 66.25 77 ALA A N 1
ATOM 618 C CA . ALA A 1 77 ? 14.089 6.878 -22.977 1.00 66.25 77 ALA A CA 1
ATOM 619 C C . ALA A 1 77 ? 15.190 6.581 -24.017 1.00 66.25 77 ALA A C 1
ATOM 621 O O . ALA A 1 77 ? 16.309 7.071 -23.881 1.00 66.25 77 ALA A O 1
ATOM 622 N N . ALA A 1 78 ? 14.888 5.797 -25.058 1.00 58.56 78 ALA A N 1
ATOM 623 C CA . ALA A 1 78 ? 15.809 5.479 -26.143 1.00 58.56 78 ALA A CA 1
ATOM 624 C C . ALA A 1 78 ? 15.535 6.357 -27.379 1.00 58.56 78 ALA A C 1
ATOM 626 O O . ALA A 1 78 ? 14.750 5.971 -28.243 1.00 58.56 78 ALA A O 1
ATOM 627 N N . GLY A 1 79 ? 16.200 7.515 -27.482 1.00 53.62 79 GLY A N 1
ATOM 628 C CA . GLY A 1 79 ? 16.384 8.180 -28.778 1.00 53.62 79 GLY A CA 1
ATOM 629 C C . GLY A 1 79 ? 16.479 9.706 -28.772 1.00 53.62 79 GLY A C 1
ATOM 630 O O . GLY A 1 79 ? 15.536 10.366 -29.196 1.00 53.62 79 GLY A O 1
ATOM 631 N N . ASN A 1 80 ? 17.635 10.238 -28.370 1.00 40.56 80 ASN A N 1
ATOM 632 C CA . ASN A 1 80 ? 18.309 11.358 -29.041 1.00 40.56 80 ASN A CA 1
ATOM 633 C C . ASN A 1 80 ? 19.810 11.068 -29.047 1.00 40.56 80 ASN A C 1
ATOM 635 O O . ASN A 1 80 ? 20.310 10.642 -27.981 1.00 40.56 80 ASN A O 1
#

Radius of gyration: 21.96 Å; Cα contacts (8 Å, |Δi|>4): 64; chains: 1; bounding box: 37×22×74 Å